Protein AF-A0A3D3JK61-F1 (afdb_monomer_lite)

Secondary structure (DSSP, 8-state):
---GGG---SSS----SSSTT-S---S----PPPPPP-SSS-SS-S-STT-SEEE--TTS--EEE-TTT--EEEEEEEEE--STTTSPEEEEPTTSPEEEE--S--EEEEEEEEESSSSS-B----SS--STT-

Foldseek 3Di:
DDDPVPDDDDDDDDDPPDCNNPPDDDPDDDDDDDDDDDDDDDLDDPPDPQADDWDDDPPDPAWDQDPVVRKIKGKTKGWPQDDPQQFFDFDQDPVGDTDGHRPDPGDMDIFMWIGNVVRHIDGDDPPPDADPND

pLDDT: mean 79.38, std 14.19, range [49.75, 97.69]

Structure (mmCIF, N/CA/C/O backbone):
data_AF-A0A3D3JK61-F1
#
_entry.id   AF-A0A3D3JK61-F1
#
loop_
_atom_site.group_PDB
_atom_site.id
_atom_site.type_symbol
_atom_site.label_atom_id
_atom_site.label_alt_id
_atom_site.label_comp_id
_atom_site.label_asym_id
_atom_site.label_entity_id
_atom_site.label_seq_id
_atom_site.pdbx_PDB_ins_code
_atom_site.Cartn_x
_atom_site.Cartn_y
_atom_site.Cartn_z
_atom_site.occupancy
_atom_site.B_iso_or_equiv
_atom_site.auth_seq_id
_atom_site.auth_comp_id
_atom_site.auth_asym_id
_atom_site.auth_atom_id
_atom_site.pdbx_PDB_model_num
ATOM 1 N N . MET A 1 1 ? 2.015 10.125 34.102 1.00 54.50 1 MET A N 1
ATOM 2 C CA . MET A 1 1 ? 0.619 9.666 34.244 1.00 54.50 1 MET A CA 1
ATOM 3 C C . MET A 1 1 ? -0.252 10.636 33.472 1.00 54.50 1 MET A C 1
ATOM 5 O O . MET A 1 1 ? -0.075 11.831 33.668 1.00 54.50 1 MET A O 1
ATOM 9 N N . LEU A 1 2 ? -1.091 10.145 32.558 1.00 60.19 2 LEU A N 1
ATOM 10 C CA . LEU A 1 2 ? -2.130 10.963 31.926 1.00 60.19 2 LEU A CA 1
ATOM 11 C C . LEU A 1 2 ? -3.226 11.208 32.967 1.00 60.19 2 LEU A C 1
ATOM 13 O O . LEU A 1 2 ? -3.672 10.266 33.616 1.00 60.19 2 LEU A O 1
ATOM 17 N N . ASP A 1 3 ? -3.591 12.469 33.165 1.00 70.44 3 ASP A N 1
ATOM 18 C CA . ASP A 1 3 ? -4.674 12.863 34.061 1.00 70.44 3 ASP A CA 1
ATOM 19 C C . ASP A 1 3 ? -6.022 12.665 33.347 1.00 70.44 3 ASP A C 1
ATOM 21 O O . ASP A 1 3 ? -6.212 13.111 32.214 1.00 70.44 3 ASP A O 1
ATOM 25 N N . SER A 1 4 ? -6.956 11.996 34.024 1.00 67.06 4 SER A N 1
ATOM 26 C CA . SER A 1 4 ? -8.343 11.794 33.594 1.00 67.06 4 SER A CA 1
ATOM 27 C C . SER A 1 4 ? -9.082 13.095 33.261 1.00 67.06 4 SER A C 1
ATOM 29 O O . SER A 1 4 ? -10.041 13.061 32.496 1.00 67.06 4 SER A O 1
ATOM 31 N N . SER A 1 5 ? -8.627 14.247 33.768 1.00 71.12 5 SER A N 1
ATOM 32 C CA . SER A 1 5 ? -9.179 15.562 33.414 1.00 71.12 5 SER A CA 1
ATOM 33 C C . SER A 1 5 ? -9.023 15.926 31.927 1.00 71.12 5 SER A C 1
ATOM 35 O O . SER A 1 5 ? -9.763 16.771 31.423 1.00 71.12 5 SER A O 1
ATOM 37 N N . PHE A 1 6 ? -8.115 15.263 31.199 1.00 74.38 6 PHE A N 1
ATOM 38 C CA . PHE A 1 6 ? -7.918 15.449 29.758 1.00 74.38 6 PHE A CA 1
ATOM 39 C C . PHE A 1 6 ? -8.680 14.435 28.892 1.00 74.38 6 PHE A C 1
ATOM 41 O O . PHE A 1 6 ? -8.586 14.497 27.663 1.00 74.38 6 PHE A O 1
ATOM 48 N N . LEU A 1 7 ? -9.441 13.512 29.492 1.00 81.88 7 LEU A N 1
ATOM 49 C CA . LEU A 1 7 ? -10.210 12.517 28.749 1.00 81.88 7 LEU A CA 1
ATOM 50 C C . LEU A 1 7 ? -11.436 13.171 28.094 1.00 81.88 7 LEU A C 1
ATOM 52 O O . LEU A 1 7 ? -12.426 13.494 28.747 1.00 81.88 7 LEU A O 1
ATOM 56 N N . GLN A 1 8 ? -11.370 13.373 26.779 1.00 80.75 8 GLN A N 1
ATOM 57 C CA . GLN A 1 8 ? -12.463 13.952 26.000 1.00 80.75 8 GLN A CA 1
ATOM 58 C C . GLN A 1 8 ? -13.489 12.868 25.638 1.00 80.75 8 GLN A C 1
ATOM 60 O O . GLN A 1 8 ? -13.333 12.145 24.653 1.00 80.75 8 GLN A O 1
ATOM 65 N N . ILE A 1 9 ? -14.555 12.767 26.434 1.00 85.31 9 ILE A N 1
ATOM 66 C CA . ILE A 1 9 ? -15.718 11.917 26.146 1.00 85.31 9 ILE A CA 1
ATOM 67 C C . ILE A 1 9 ? -16.781 12.773 25.448 1.00 85.31 9 ILE A C 1
ATOM 69 O O . ILE A 1 9 ? -17.181 13.820 25.950 1.00 85.31 9 ILE A O 1
ATOM 73 N N . GLY A 1 10 ? -17.247 12.338 24.277 1.00 85.44 10 GLY A N 1
ATOM 74 C CA . GLY A 1 10 ? -18.232 13.068 23.479 1.00 85.44 10 GLY A CA 1
ATOM 75 C C . GLY A 1 10 ? -18.846 12.200 22.383 1.00 85.44 10 GLY A C 1
ATOM 76 O O . GLY A 1 10 ? -18.702 10.983 22.391 1.00 85.44 10 GLY A O 1
ATOM 77 N N . SER A 1 11 ? -19.520 12.826 21.418 1.00 90.00 11 SER A N 1
ATOM 78 C CA . SER A 1 11 ? -20.211 12.133 20.317 1.00 90.00 11 SER A CA 1
ATOM 79 C C . SER A 1 11 ? -19.325 11.818 19.107 1.00 90.00 11 SER A C 1
ATOM 81 O O . SER A 1 11 ? -19.797 11.223 18.138 1.00 90.00 11 SER A O 1
ATOM 83 N N . LYS A 1 12 ? -18.047 12.216 19.129 1.00 88.38 12 LYS A N 1
ATOM 84 C CA . LYS A 1 12 ? -17.112 11.916 18.043 1.00 88.38 12 LYS A CA 1
ATOM 85 C C . LYS A 1 12 ? -16.796 10.413 18.052 1.00 88.38 12 LYS A C 1
ATOM 87 O O . LYS A 1 12 ? -16.364 9.917 19.092 1.00 88.38 12 LYS A O 1
ATOM 92 N N . PRO A 1 13 ? -16.959 9.694 16.927 1.00 89.44 13 PRO A N 1
ATOM 93 C CA . PRO A 1 13 ? -16.532 8.304 16.828 1.00 89.44 13 PRO A CA 1
ATOM 94 C C . PRO A 1 13 ? -15.038 8.158 17.140 1.00 89.44 13 PRO A C 1
ATOM 96 O O . PRO A 1 13 ? -14.221 8.956 16.673 1.00 89.44 13 PRO A O 1
ATOM 99 N N . GLN A 1 14 ? -14.691 7.139 17.923 1.00 84.38 14 GLN A N 1
ATOM 100 C CA . GLN A 1 14 ? -13.318 6.810 18.304 1.00 84.38 14 GLN A CA 1
ATOM 101 C C . GLN A 1 14 ? -13.050 5.335 18.012 1.00 84.38 14 GLN A C 1
ATOM 103 O O . GLN A 1 14 ? -13.940 4.496 18.148 1.00 84.38 14 GLN A O 1
ATOM 108 N N . PHE A 1 15 ? -11.823 5.018 17.603 1.00 83.00 15 PHE A N 1
ATOM 109 C CA . PHE A 1 15 ? -11.403 3.635 17.409 1.00 83.00 15 PHE A CA 1
ATOM 110 C C . PHE A 1 15 ? -11.009 3.011 18.751 1.00 83.00 15 PHE A C 1
ATOM 112 O O . PHE A 1 15 ? -10.261 3.611 19.519 1.00 83.00 15 PHE A O 1
ATOM 119 N N . PHE A 1 16 ? -11.437 1.773 19.004 1.00 83.38 16 PHE A N 1
ATOM 120 C CA . PHE A 1 16 ? -11.001 0.990 20.165 1.00 83.38 16 PHE A CA 1
ATOM 121 C C . PHE A 1 16 ? -9.632 0.348 19.909 1.00 83.38 16 PHE A C 1
ATOM 123 O O . PHE A 1 16 ? -9.509 -0.872 19.812 1.00 83.38 16 PHE A O 1
ATOM 130 N N . ILE A 1 17 ? -8.597 1.177 19.753 1.00 84.44 17 ILE A N 1
ATOM 131 C CA . ILE A 1 17 ? -7.204 0.710 19.629 1.00 84.44 17 ILE A CA 1
ATOM 132 C C . ILE A 1 17 ? -6.631 0.391 21.017 1.00 84.44 17 ILE A C 1
ATOM 134 O O . ILE A 1 17 ? -5.913 -0.594 21.174 1.00 84.44 17 ILE A O 1
ATOM 138 N N . ASP A 1 18 ? -7.049 1.139 22.038 1.00 85.75 18 ASP A N 1
ATOM 139 C CA . ASP A 1 18 ? -6.696 0.956 23.449 1.00 85.75 18 ASP A CA 1
ATOM 140 C C . ASP A 1 18 ? -7.954 0.975 24.347 1.00 85.75 18 ASP A C 1
ATOM 142 O O . ASP A 1 18 ? -9.082 0.932 23.837 1.00 85.75 18 ASP A O 1
ATOM 146 N N . ASP A 1 19 ? -7.762 0.947 25.668 1.00 87.38 19 ASP A N 1
ATOM 147 C CA . ASP A 1 19 ? -8.826 0.963 26.682 1.00 87.38 19 ASP A CA 1
ATOM 148 C C . ASP A 1 19 ? -9.033 2.355 27.320 1.00 87.38 19 ASP A C 1
ATOM 150 O O . ASP A 1 19 ? -9.770 2.476 28.293 1.00 87.38 19 ASP A O 1
ATOM 154 N N . LEU A 1 20 ? -8.413 3.424 26.799 1.00 85.62 20 LEU A N 1
ATOM 155 C CA . LEU A 1 20 ? -8.370 4.740 27.456 1.00 85.62 20 LEU A CA 1
ATOM 156 C C . LEU A 1 20 ? -9.762 5.340 27.716 1.00 85.62 20 LEU A C 1
ATOM 158 O O . LEU A 1 20 ? -9.982 5.972 28.745 1.00 85.62 20 LEU A O 1
ATOM 162 N N . VAL A 1 21 ? -10.693 5.154 26.778 1.00 87.50 21 VAL A N 1
ATOM 163 C CA . VAL A 1 21 ? -12.071 5.681 26.848 1.00 87.50 21 VAL A CA 1
ATOM 164 C C . VAL A 1 21 ? -13.090 4.653 27.352 1.00 87.50 21 VAL A C 1
ATOM 166 O O . VAL A 1 21 ? -14.287 4.933 27.361 1.00 87.50 21 VAL A O 1
ATOM 169 N N . ILE A 1 22 ? -12.645 3.453 27.729 1.00 86.81 22 ILE A N 1
ATOM 170 C CA . ILE A 1 22 ? -13.528 2.354 28.125 1.00 86.81 22 ILE A CA 1
ATOM 171 C C . ILE A 1 22 ? -13.623 2.317 29.649 1.00 86.81 22 ILE A C 1
ATOM 173 O O . ILE A 1 22 ? -12.659 1.991 30.332 1.00 86.81 22 ILE A O 1
ATOM 177 N N . GLU A 1 23 ? -14.808 2.611 30.186 1.00 87.62 23 GLU A N 1
ATOM 178 C CA . GLU A 1 23 ? -15.068 2.499 31.627 1.00 87.62 23 GLU A CA 1
ATOM 179 C C . GLU A 1 23 ? -15.141 1.032 32.079 1.00 87.62 23 GLU A C 1
ATOM 181 O O . GLU A 1 23 ? -14.599 0.666 33.120 1.00 87.62 23 GLU A O 1
ATOM 186 N N . SER A 1 24 ? -15.813 0.175 31.303 1.00 90.25 24 SER A N 1
ATOM 187 C CA . SER A 1 24 ? -15.934 -1.248 31.620 1.00 90.25 24 SER A CA 1
ATOM 188 C C . SER A 1 24 ? -16.166 -2.117 30.381 1.00 90.25 24 SER A C 1
ATOM 190 O O . SER A 1 24 ? -16.750 -1.680 29.390 1.00 90.25 24 SER A O 1
ATOM 192 N N . ALA A 1 25 ? -15.713 -3.371 30.460 1.00 90.62 25 ALA A N 1
ATOM 193 C CA . ALA A 1 25 ? -16.004 -4.440 29.510 1.00 90.62 25 ALA A CA 1
ATOM 194 C C . ALA A 1 25 ? -16.194 -5.749 30.293 1.00 90.62 25 ALA A C 1
ATOM 196 O O . ALA A 1 25 ? -15.368 -6.086 31.141 1.00 90.62 25 ALA A O 1
ATOM 197 N N . GLN A 1 26 ? -17.281 -6.475 30.036 1.00 94.75 26 GLN A N 1
ATOM 198 C CA . GLN A 1 26 ? -17.608 -7.743 30.700 1.00 94.75 26 GLN A CA 1
ATOM 199 C C . GLN A 1 26 ? -17.946 -8.788 29.642 1.00 94.75 26 GLN A C 1
ATOM 201 O O . GLN A 1 26 ? -18.540 -8.449 28.622 1.00 94.75 26 GLN A O 1
ATOM 206 N N . ASP A 1 27 ? -17.527 -10.035 29.864 1.00 95.12 27 ASP A N 1
ATOM 207 C CA . ASP A 1 27 ? -17.766 -11.170 28.960 1.00 95.12 27 ASP A CA 1
ATOM 208 C C . ASP A 1 27 ? -17.343 -10.925 27.495 1.00 95.12 27 ASP A C 1
ATOM 210 O O . ASP A 1 27 ? -17.901 -11.481 26.550 1.00 95.12 27 ASP A O 1
ATOM 214 N N . MET A 1 28 ? -16.309 -10.099 27.298 1.00 89.44 28 MET A N 1
ATOM 215 C CA . MET A 1 28 ? -15.758 -9.748 25.990 1.00 89.44 28 MET A CA 1
ATOM 216 C C . MET A 1 28 ? -14.255 -10.018 25.933 1.00 89.44 28 MET A C 1
ATOM 218 O O . MET A 1 28 ? -13.528 -9.839 26.905 1.00 89.44 28 MET A O 1
ATOM 222 N N . THR A 1 29 ? -13.768 -10.416 24.758 1.00 87.31 29 THR A N 1
ATOM 223 C CA . THR A 1 29 ? -12.333 -10.554 24.475 1.00 87.31 29 THR A CA 1
ATOM 224 C C . THR A 1 29 ? -11.967 -9.665 23.294 1.00 87.31 29 THR A C 1
ATOM 226 O O . THR A 1 29 ? -12.454 -9.877 22.183 1.00 87.31 29 THR A O 1
ATOM 229 N N . ARG A 1 30 ? -11.083 -8.681 23.507 1.00 85.25 30 ARG A N 1
ATOM 230 C CA . ARG A 1 30 ? -10.516 -7.885 22.412 1.00 85.25 30 ARG A CA 1
ATOM 231 C C . ARG A 1 30 ? -9.604 -8.776 21.573 1.00 85.25 30 ARG A C 1
ATOM 233 O O . ARG A 1 30 ? -8.642 -9.346 22.082 1.00 85.25 30 ARG A O 1
ATOM 240 N N . ARG A 1 31 ? -9.891 -8.888 20.276 1.00 86.12 31 ARG A N 1
ATOM 241 C CA . ARG A 1 31 ? -9.085 -9.672 19.337 1.00 86.12 31 ARG A CA 1
ATOM 242 C C . ARG A 1 31 ? -8.510 -8.770 18.261 1.00 86.12 31 ARG A C 1
ATOM 244 O O . ARG A 1 31 ? -9.244 -8.134 17.515 1.00 86.12 31 ARG A O 1
ATOM 251 N N . HIS A 1 32 ? -7.188 -8.775 18.151 1.00 83.38 32 HIS A N 1
ATOM 252 C CA . HIS A 1 32 ? -6.502 -8.158 17.026 1.00 83.38 32 HIS A CA 1
ATOM 253 C C . HIS A 1 32 ? -6.480 -9.180 15.890 1.00 83.38 32 HIS A C 1
ATOM 255 O O . HIS A 1 32 ? -5.939 -10.281 16.039 1.00 83.38 32 HIS A O 1
ATOM 261 N N . HIS A 1 33 ? -7.101 -8.845 14.763 1.00 85.69 33 HIS A N 1
ATOM 262 C CA . HIS A 1 33 ? -7.020 -9.679 13.573 1.00 85.69 33 HIS A CA 1
ATOM 263 C C . HIS A 1 33 ? -5.628 -9.531 12.971 1.00 85.69 33 HIS A C 1
ATOM 265 O O . HIS A 1 33 ? -5.180 -8.424 12.681 1.00 85.69 33 HIS A O 1
ATOM 271 N N . LYS A 1 34 ? -4.926 -10.655 12.817 1.00 86.56 34 LYS A N 1
ATOM 272 C CA . LYS A 1 34 ? -3.662 -10.679 12.086 1.00 86.56 34 LYS A CA 1
ATOM 273 C C . LYS A 1 34 ? -3.995 -10.643 10.596 1.00 86.56 34 LYS A C 1
ATOM 275 O O . LYS A 1 34 ? -4.725 -11.537 10.157 1.00 86.56 34 LYS A O 1
ATOM 280 N N . PRO A 1 35 ? -3.483 -9.664 9.832 1.00 85.44 35 PRO A N 1
ATOM 281 C CA . PRO A 1 35 ? -3.565 -9.717 8.382 1.00 85.44 35 PRO A CA 1
ATOM 282 C C . PRO A 1 35 ? -2.991 -11.048 7.894 1.00 85.44 35 PRO A C 1
ATOM 284 O O . PRO A 1 35 ? -1.959 -11.507 8.393 1.00 85.44 35 PRO A O 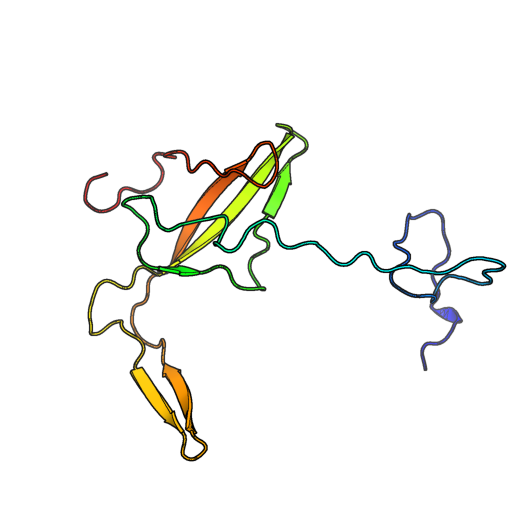1
ATOM 287 N N . GLN A 1 36 ? -3.675 -11.686 6.951 1.00 87.19 36 GLN A N 1
ATOM 288 C CA . GLN A 1 36 ? -3.140 -12.858 6.273 1.00 87.19 36 GLN A CA 1
ATOM 289 C C . GLN A 1 36 ? -2.380 -12.388 5.042 1.00 87.19 36 GLN A C 1
ATOM 291 O O . GLN A 1 36 ? -2.894 -11.586 4.264 1.00 87.19 36 GLN A O 1
ATOM 296 N N . LYS A 1 37 ? -1.145 -12.869 4.882 1.00 87.25 37 LYS A N 1
ATOM 297 C CA . LYS A 1 37 ? -0.365 -12.584 3.682 1.00 87.25 37 LYS A CA 1
ATOM 298 C C . LYS A 1 37 ? -1.072 -13.228 2.491 1.00 87.25 37 LYS A C 1
ATOM 300 O O . LYS A 1 37 ? -1.373 -14.421 2.523 1.00 87.25 37 LYS A O 1
ATOM 305 N N . VAL A 1 38 ? -1.337 -12.435 1.462 1.00 86.19 38 VAL A N 1
ATOM 306 C CA . VAL A 1 38 ? -1.879 -12.931 0.199 1.00 86.19 38 VAL A CA 1
ATOM 307 C C . VAL A 1 38 ? -0.696 -13.294 -0.693 1.00 86.19 38 VAL A C 1
ATOM 309 O O . VAL A 1 38 ? 0.021 -12.414 -1.155 1.00 86.19 38 VAL A O 1
ATOM 312 N N . GLY A 1 39 ? -0.472 -14.595 -0.891 1.00 85.88 39 GLY A N 1
ATOM 313 C CA . GLY A 1 39 ? 0.600 -15.118 -1.741 1.00 85.88 39 GLY A CA 1
ATOM 314 C C . GLY A 1 39 ? 2.020 -14.958 -1.181 1.00 85.88 39 GLY A C 1
ATOM 315 O O . GLY A 1 39 ? 2.257 -14.382 -0.117 1.00 85.88 39 GLY A O 1
ATOM 316 N N . ASP A 1 40 ? 2.988 -15.500 -1.922 1.00 88.38 40 ASP A N 1
ATOM 317 C CA . ASP A 1 40 ? 4.405 -15.470 -1.539 1.00 88.38 40 ASP A CA 1
ATOM 318 C C . ASP A 1 40 ? 5.198 -14.347 -2.216 1.00 88.38 40 ASP A C 1
ATOM 320 O O . ASP A 1 40 ? 6.227 -13.924 -1.681 1.00 88.38 40 ASP A O 1
ATOM 324 N N . ALA A 1 41 ? 4.685 -13.819 -3.328 1.00 86.88 41 ALA A N 1
ATOM 325 C CA . ALA A 1 41 ? 5.293 -12.748 -4.106 1.00 86.88 41 ALA A CA 1
ATOM 326 C C . ALA A 1 41 ? 4.750 -11.355 -3.714 1.00 86.88 41 ALA A C 1
ATOM 328 O O . ALA A 1 41 ? 3.668 -11.260 -3.131 1.00 86.88 41 ALA A O 1
ATOM 329 N N . PRO A 1 42 ? 5.483 -10.265 -4.020 1.00 87.00 42 PRO A N 1
ATOM 330 C CA . PRO A 1 42 ? 4.943 -8.906 -3.951 1.00 87.00 42 PRO A CA 1
ATOM 331 C C . PRO A 1 42 ? 3.698 -8.758 -4.834 1.00 87.00 42 PRO A C 1
ATOM 333 O O . PRO A 1 42 ? 3.608 -9.423 -5.855 1.00 87.00 42 PRO A O 1
ATOM 336 N N . MET A 1 43 ? 2.761 -7.882 -4.466 1.00 88.31 43 MET A N 1
ATOM 337 C CA . MET A 1 43 ? 1.547 -7.631 -5.270 1.00 88.31 43 MET A CA 1
ATOM 338 C C . MET A 1 43 ? 1.762 -6.570 -6.356 1.00 88.31 43 MET A C 1
ATOM 340 O O . MET A 1 43 ? 1.032 -6.522 -7.338 1.00 88.31 43 MET A O 1
ATOM 344 N N . ILE A 1 44 ? 2.771 -5.718 -6.168 1.00 88.12 44 ILE A N 1
ATOM 345 C CA . ILE A 1 44 ? 3.235 -4.740 -7.149 1.00 88.12 44 ILE A CA 1
ATOM 346 C C . ILE A 1 44 ? 4.633 -5.183 -7.572 1.00 88.12 44 ILE A C 1
ATOM 348 O O . ILE A 1 44 ? 5.543 -5.278 -6.745 1.00 88.12 44 ILE A O 1
ATOM 352 N N . HIS A 1 45 ? 4.780 -5.492 -8.855 1.00 88.06 45 HIS A N 1
ATOM 353 C CA . HIS A 1 45 ? 6.031 -5.938 -9.464 1.00 88.06 45 HIS A CA 1
ATOM 354 C C . HIS A 1 45 ? 6.695 -4.803 -10.230 1.00 88.06 45 HIS A C 1
ATOM 356 O O . HIS A 1 45 ? 6.045 -3.810 -10.515 1.00 88.06 45 HIS A O 1
ATOM 362 N N . ARG A 1 46 ? 7.968 -4.959 -10.597 1.00 89.31 46 ARG A N 1
ATOM 363 C CA . ARG A 1 46 ? 8.598 -4.126 -11.626 1.00 89.31 46 ARG A CA 1
ATOM 364 C C . ARG A 1 46 ? 8.253 -4.708 -12.993 1.00 89.31 46 ARG A C 1
ATOM 366 O O . ARG A 1 46 ? 8.937 -5.620 -13.452 1.00 89.31 46 ARG A O 1
ATOM 373 N N . ASP A 1 47 ? 7.167 -4.237 -13.581 1.00 90.81 47 ASP A N 1
ATOM 374 C CA . ASP A 1 47 ? 6.594 -4.764 -14.826 1.00 90.81 47 ASP A CA 1
ATOM 375 C C . ASP A 1 47 ? 6.348 -3.690 -15.891 1.00 90.81 47 ASP A C 1
ATOM 377 O O . ASP A 1 47 ? 5.977 -4.031 -17.013 1.00 90.81 47 ASP A O 1
ATOM 381 N N . GLN A 1 48 ? 6.627 -2.422 -15.581 1.00 90.88 48 GLN A N 1
ATOM 382 C CA . GLN A 1 48 ? 6.519 -1.315 -16.525 1.00 90.88 48 GLN A CA 1
ATOM 383 C C . GLN A 1 48 ? 7.895 -0.791 -16.949 1.00 90.88 48 GLN A C 1
ATOM 385 O O . GLN A 1 48 ? 8.849 -0.830 -16.163 1.00 90.88 48 GLN A O 1
ATOM 390 N N . PRO A 1 49 ? 8.031 -0.275 -18.185 1.00 86.56 49 PRO A N 1
ATOM 391 C CA . PRO A 1 49 ? 9.323 0.148 -18.726 1.00 86.56 49 PRO A CA 1
ATOM 392 C C . PRO A 1 49 ? 9.935 1.344 -17.983 1.00 86.56 49 PRO A C 1
ATOM 394 O O . PRO A 1 49 ? 11.158 1.436 -17.892 1.00 86.56 49 PRO A O 1
ATOM 397 N N . TRP A 1 50 ? 9.109 2.220 -17.402 1.00 83.94 50 TRP A N 1
ATOM 398 C CA . TRP A 1 50 ? 9.564 3.376 -16.621 1.00 83.94 50 TRP A CA 1
ATOM 399 C C . TRP A 1 50 ? 10.104 3.015 -15.227 1.00 83.94 50 TRP A C 1
ATOM 401 O O . TRP A 1 50 ? 10.679 3.860 -14.539 1.00 83.94 50 TRP A O 1
ATOM 411 N N . GLU A 1 51 ? 9.930 1.772 -14.773 1.00 86.38 51 GLU A N 1
ATOM 412 C CA . GLU A 1 51 ? 10.309 1.354 -13.425 1.00 86.38 51 GLU A CA 1
ATOM 413 C C . GLU A 1 51 ? 11.758 0.860 -13.374 1.00 86.38 51 GLU A C 1
ATOM 415 O O . GLU A 1 51 ? 12.153 -0.077 -14.076 1.00 86.38 51 GLU A O 1
ATOM 420 N N . LYS A 1 52 ? 12.553 1.458 -12.481 1.00 83.88 52 LYS A N 1
ATOM 421 C CA . LYS A 1 52 ? 13.968 1.127 -12.270 1.00 83.88 52 LYS A CA 1
ATOM 422 C C . LYS A 1 52 ? 14.131 0.355 -10.964 1.00 83.88 52 LYS A C 1
ATOM 424 O O . LYS A 1 52 ? 14.400 -0.850 -10.993 1.00 83.88 52 LYS A O 1
ATOM 429 N N . THR A 1 53 ? 13.883 1.021 -9.837 1.00 84.06 53 THR A N 1
ATOM 430 C CA . THR A 1 53 ? 13.876 0.419 -8.499 1.00 84.06 53 THR A CA 1
ATOM 431 C C . THR A 1 53 ? 12.620 0.854 -7.760 1.00 84.06 53 THR A C 1
ATOM 433 O O . THR A 1 53 ? 12.517 1.996 -7.317 1.00 84.06 53 THR A O 1
ATOM 436 N N . ILE A 1 54 ? 11.668 -0.069 -7.617 1.00 84.50 54 ILE A N 1
ATOM 437 C CA . ILE A 1 54 ? 10.443 0.172 -6.851 1.00 84.50 54 ILE A CA 1
ATOM 438 C C . ILE A 1 54 ? 10.782 0.184 -5.367 1.00 84.50 54 ILE A C 1
ATOM 440 O O . ILE A 1 54 ? 11.327 -0.787 -4.835 1.00 84.50 54 ILE A O 1
ATOM 444 N N . TYR A 1 55 ? 10.400 1.263 -4.699 1.00 79.56 55 TYR A N 1
ATOM 445 C CA . TYR A 1 55 ? 10.570 1.435 -3.273 1.00 79.56 55 TYR A CA 1
ATOM 446 C C . TYR A 1 55 ? 9.213 1.721 -2.619 1.00 79.56 55 TYR A C 1
ATOM 448 O O . TYR A 1 55 ? 8.536 2.707 -2.901 1.00 79.56 55 TYR A O 1
ATOM 456 N N . ILE A 1 56 ? 8.787 0.798 -1.755 1.00 77.88 56 ILE A N 1
ATOM 457 C CA . ILE A 1 56 ? 7.555 0.911 -0.968 1.00 77.88 56 ILE A CA 1
ATOM 458 C C . ILE A 1 56 ? 7.975 0.947 0.500 1.00 77.88 56 ILE A C 1
ATOM 460 O O . ILE A 1 56 ? 8.086 -0.095 1.150 1.00 77.88 56 ILE A O 1
ATOM 464 N N . SER A 1 57 ? 8.262 2.141 1.018 1.00 68.44 57 SER A N 1
ATOM 465 C CA . SER A 1 57 ? 8.602 2.346 2.428 1.00 68.44 57 SER A CA 1
ATOM 466 C C . SER A 1 57 ? 7.430 2.862 3.255 1.00 68.44 57 SER A C 1
ATOM 468 O O . SER A 1 57 ? 6.443 3.397 2.763 1.00 68.44 57 SER A O 1
ATOM 470 N N . CYS A 1 58 ? 7.556 2.687 4.567 1.00 55.69 58 CYS A N 1
ATOM 471 C CA . CYS A 1 58 ? 6.545 2.957 5.589 1.00 55.69 58 CYS A CA 1
ATOM 472 C C . CYS A 1 58 ? 6.152 4.438 5.779 1.00 55.69 58 CYS A C 1
ATOM 474 O O . CYS A 1 58 ? 5.304 4.730 6.618 1.00 55.69 58 CYS A O 1
ATOM 476 N N . ASN A 1 59 ? 6.751 5.368 5.039 1.00 54.31 59 ASN A N 1
ATOM 477 C CA . ASN A 1 59 ? 6.530 6.814 5.151 1.00 54.31 59 ASN A CA 1
ATOM 478 C C . ASN A 1 59 ? 5.697 7.407 4.008 1.00 54.31 59 ASN A C 1
ATOM 480 O O . ASN A 1 59 ? 5.298 8.568 4.095 1.00 54.31 59 ASN A O 1
ATOM 484 N N . THR A 1 60 ? 5.408 6.639 2.966 1.00 56.28 60 THR A N 1
ATOM 485 C CA . THR A 1 60 ? 4.547 7.081 1.881 1.00 56.28 60 THR A CA 1
ATOM 486 C C . THR A 1 60 ? 3.151 6.492 2.128 1.00 56.28 60 THR A C 1
ATOM 488 O O . THR A 1 60 ? 2.967 5.298 2.367 1.00 56.28 60 THR A O 1
ATOM 491 N N . TRP A 1 61 ? 2.149 7.365 2.260 1.00 55.47 61 TRP A N 1
ATOM 492 C CA . TRP A 1 61 ? 0.751 6.999 2.508 1.00 55.47 61 TRP A CA 1
ATOM 493 C C . TRP A 1 61 ? 0.184 6.401 1.220 1.00 55.47 61 TRP A C 1
ATOM 495 O O . TRP A 1 61 ? -0.516 7.073 0.471 1.00 55.47 61 TRP A O 1
ATOM 505 N N . ASN A 1 62 ? 0.593 5.170 0.917 1.00 74.81 62 ASN A N 1
ATOM 506 C CA . ASN A 1 62 ? 0.588 4.703 -0.462 1.00 74.81 62 ASN A CA 1
ATOM 507 C C . ASN A 1 62 ? -0.795 4.333 -0.937 1.00 74.81 62 ASN A C 1
ATOM 509 O O . ASN A 1 62 ? -1.154 4.737 -2.029 1.00 74.81 62 ASN A O 1
ATOM 513 N N . VAL A 1 63 ? -1.571 3.615 -0.123 1.00 89.81 63 VAL A N 1
ATOM 514 C CA . VAL A 1 63 ? -2.825 3.007 -0.569 1.00 89.81 63 VAL A CA 1
ATOM 515 C C . VAL A 1 63 ? -4.038 3.671 0.070 1.00 89.81 63 VAL A C 1
ATOM 517 O O . VAL A 1 63 ? -4.181 3.670 1.293 1.00 89.81 63 VAL A O 1
ATOM 520 N N . VAL A 1 64 ? -4.941 4.186 -0.763 1.00 92.62 64 VAL A N 1
ATOM 521 C CA . VAL A 1 64 ? -6.216 4.789 -0.352 1.00 92.62 64 VAL A CA 1
ATOM 522 C C . VAL A 1 64 ? -7.358 4.149 -1.131 1.00 92.62 64 VAL A C 1
ATOM 524 O O . VAL A 1 64 ? -7.250 3.977 -2.338 1.00 92.62 64 VAL A O 1
ATOM 527 N N . HIS A 1 65 ? -8.460 3.814 -0.459 1.00 94.75 65 HIS A N 1
ATOM 528 C CA . HIS A 1 65 ? -9.717 3.479 -1.134 1.00 94.75 65 HIS A CA 1
ATOM 529 C C . HIS A 1 65 ? -10.479 4.775 -1.417 1.00 94.75 65 HIS A C 1
ATOM 531 O O . HIS A 1 65 ? -10.912 5.450 -0.481 1.00 94.75 65 HIS A O 1
ATOM 537 N N . ASP A 1 66 ? -10.565 5.165 -2.686 1.00 95.19 66 ASP A N 1
ATOM 538 C CA . ASP A 1 66 ? -11.200 6.411 -3.103 1.00 95.19 66 ASP A CA 1
ATOM 539 C C . ASP A 1 66 ? -12.718 6.207 -3.240 1.00 95.19 66 ASP A C 1
ATOM 541 O O . ASP A 1 66 ? -13.165 5.428 -4.083 1.00 95.19 66 ASP A O 1
ATOM 545 N N . PRO A 1 67 ? -13.553 6.887 -2.435 1.00 95.31 67 PRO A N 1
ATOM 546 C CA . PRO A 1 67 ? -15.000 6.720 -2.501 1.00 95.31 67 PRO A CA 1
ATOM 547 C C . PRO A 1 67 ? -15.633 7.297 -3.777 1.00 95.31 67 PRO A C 1
ATOM 549 O O . PRO A 1 67 ? -16.808 7.028 -4.020 1.00 95.31 67 PRO A O 1
ATOM 552 N N . GLN A 1 68 ? -14.917 8.110 -4.566 1.00 97.25 68 GLN A N 1
ATOM 553 C CA . GLN A 1 68 ? -15.469 8.713 -5.785 1.00 97.25 68 GLN A CA 1
ATOM 554 C C . GLN A 1 68 ? -15.618 7.696 -6.918 1.00 97.25 68 GLN A C 1
ATOM 556 O O . GLN A 1 68 ? -16.628 7.709 -7.619 1.00 97.25 68 GLN A O 1
ATOM 561 N N . ASP A 1 69 ? -14.631 6.816 -7.084 1.00 96.88 69 ASP A N 1
ATOM 562 C CA . ASP A 1 69 ? -14.616 5.775 -8.120 1.00 96.88 69 ASP A CA 1
ATOM 563 C C . ASP A 1 69 ? -14.602 4.347 -7.551 1.00 96.88 69 ASP A C 1
ATOM 565 O O . ASP A 1 69 ? -14.774 3.382 -8.294 1.00 96.88 69 ASP A O 1
ATOM 569 N N . GLY A 1 70 ? -14.469 4.199 -6.232 1.00 96.94 70 GLY A N 1
ATOM 570 C CA . GLY A 1 70 ? -14.452 2.912 -5.547 1.00 96.94 70 GLY A CA 1
ATOM 571 C C . GLY A 1 70 ? -13.150 2.134 -5.730 1.00 96.94 70 GLY A C 1
ATOM 572 O O . GLY A 1 70 ? -13.116 0.957 -5.364 1.00 96.94 70 GLY A O 1
ATOM 573 N N . LEU A 1 71 ? -12.098 2.752 -6.276 1.00 97.69 71 LEU A N 1
ATOM 574 C CA . LEU A 1 71 ? -10.816 2.102 -6.523 1.00 97.69 71 LEU A CA 1
ATOM 575 C C . LEU A 1 71 ? -9.867 2.259 -5.338 1.00 97.69 71 LEU A C 1
ATOM 577 O O . LEU A 1 71 ? -9.812 3.286 -4.662 1.00 97.69 71 LEU A O 1
ATOM 581 N N . PHE A 1 72 ? -9.053 1.237 -5.115 1.00 96.12 72 PHE A N 1
ATOM 582 C CA . PHE A 1 72 ? -7.821 1.369 -4.359 1.00 96.12 72 PHE A CA 1
ATOM 583 C C . PHE A 1 72 ? -6.782 2.051 -5.246 1.00 96.12 72 PHE A C 1
ATOM 585 O O . PHE A 1 72 ? -6.523 1.610 -6.361 1.00 96.12 72 PHE A O 1
ATOM 592 N N . LYS A 1 73 ? -6.176 3.119 -4.744 1.00 94.88 73 LYS A N 1
ATOM 593 C CA . LYS A 1 73 ? -5.168 3.926 -5.428 1.00 94.88 73 LYS A CA 1
ATOM 594 C C . LYS A 1 73 ? -3.867 3.837 -4.667 1.00 94.88 73 LYS A C 1
ATOM 596 O O . LYS A 1 73 ? -3.879 4.006 -3.451 1.00 94.88 73 LYS A O 1
ATOM 601 N N . CYS A 1 74 ? -2.784 3.550 -5.374 1.00 92.50 74 CYS A N 1
ATOM 602 C CA . CYS A 1 74 ? -1.445 3.399 -4.838 1.00 92.50 74 CYS A CA 1
ATOM 603 C C . CYS A 1 74 ? -0.500 4.419 -5.472 1.00 92.50 74 CYS A C 1
ATOM 605 O O . CYS A 1 74 ? -0.298 4.386 -6.683 1.00 92.50 74 CYS A O 1
ATOM 607 N N . TRP A 1 75 ? 0.117 5.279 -4.667 1.00 90.56 75 TRP A N 1
ATOM 608 C CA . TRP A 1 75 ? 1.289 6.049 -5.088 1.00 90.56 75 TRP A CA 1
ATOM 609 C C . TRP A 1 75 ? 2.526 5.374 -4.524 1.00 90.56 75 TRP A C 1
AT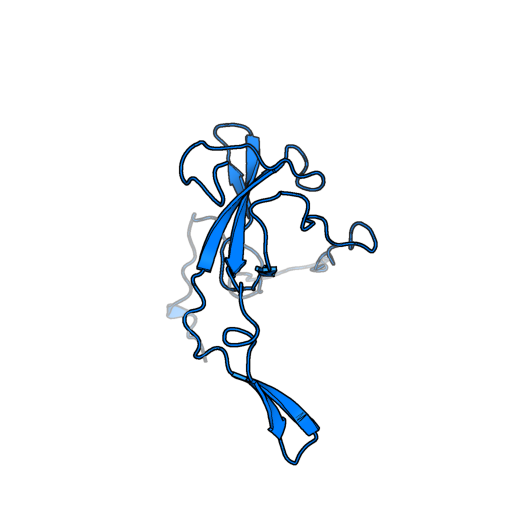OM 611 O O . TRP A 1 75 ? 2.560 5.082 -3.337 1.00 90.56 75 TRP A O 1
ATOM 621 N N . TYR A 1 76 ? 3.519 5.087 -5.357 1.00 87.88 76 TYR A N 1
ATOM 622 C CA . TYR A 1 76 ? 4.741 4.407 -4.927 1.00 87.88 76 TYR A CA 1
ATOM 623 C C . TYR A 1 76 ? 5.972 5.084 -5.504 1.00 87.88 76 TYR A C 1
ATOM 625 O O . TYR A 1 76 ? 5.906 5.801 -6.503 1.00 87.88 76 TYR A O 1
ATOM 633 N N . GLU A 1 77 ? 7.099 4.877 -4.839 1.00 85.62 77 GLU A N 1
ATOM 634 C CA . GLU A 1 77 ? 8.343 5.534 -5.182 1.00 85.62 77 GLU A CA 1
ATOM 635 C C . GLU A 1 77 ? 9.136 4.685 -6.183 1.00 85.62 77 GLU A C 1
ATOM 637 O O . GLU A 1 77 ? 9.221 3.459 -6.064 1.00 85.62 77 GLU A O 1
ATOM 642 N N . ASN A 1 78 ? 9.715 5.343 -7.181 1.00 83.31 78 ASN A N 1
ATOM 643 C CA . ASN A 1 78 ? 10.598 4.743 -8.168 1.00 83.31 78 ASN A CA 1
ATOM 644 C C . ASN A 1 78 ? 11.930 5.489 -8.150 1.00 83.31 78 ASN A C 1
ATOM 646 O O . ASN A 1 78 ? 12.018 6.641 -8.574 1.00 83.31 78 ASN A O 1
ATOM 650 N N . TRP A 1 79 ? 12.972 4.833 -7.653 1.00 80.56 79 TRP A N 1
ATOM 651 C CA . TRP A 1 79 ? 14.313 5.402 -7.639 1.00 80.56 79 TRP A CA 1
ATOM 652 C C . TRP A 1 79 ? 14.962 5.212 -9.006 1.00 80.56 79 TRP A C 1
ATOM 654 O O . TRP A 1 79 ? 15.211 4.079 -9.431 1.00 80.56 79 TRP A O 1
ATOM 664 N N . MET A 1 80 ? 15.248 6.324 -9.683 1.00 73.25 80 MET A N 1
ATOM 665 C CA . MET A 1 80 ? 15.893 6.364 -10.996 1.00 73.25 80 MET A CA 1
ATOM 666 C C . MET A 1 80 ? 17.411 6.229 -10.832 1.00 73.25 80 MET A C 1
ATOM 668 O O . MET A 1 80 ? 18.168 7.177 -11.004 1.00 73.25 80 MET A O 1
ATOM 672 N N . LEU A 1 81 ? 17.846 5.035 -10.423 1.00 67.62 81 LEU A N 1
ATOM 673 C CA . LEU A 1 81 ? 19.257 4.661 -10.330 1.00 67.62 81 LEU A CA 1
ATOM 674 C C . LEU A 1 81 ? 19.706 4.093 -11.682 1.00 67.62 81 LEU A C 1
ATOM 676 O O . LEU A 1 81 ? 19.413 2.935 -11.984 1.00 67.62 81 LEU A O 1
ATOM 680 N N . ASP A 1 82 ? 20.387 4.900 -12.498 1.00 60.09 82 ASP A N 1
ATOM 681 C CA . ASP A 1 82 ? 20.770 4.511 -13.863 1.00 60.09 82 ASP A CA 1
ATOM 682 C C . ASP A 1 82 ? 22.248 4.111 -14.010 1.00 60.09 82 ASP A C 1
ATOM 684 O O . ASP A 1 82 ? 22.583 3.360 -14.930 1.00 60.09 82 ASP A O 1
ATOM 688 N N . SER A 1 83 ? 23.147 4.538 -13.114 1.00 53.75 83 SER A N 1
ATOM 689 C CA . SER A 1 83 ? 24.579 4.241 -13.241 1.00 53.75 83 SER A CA 1
ATOM 690 C C . SER A 1 83 ? 25.188 3.557 -12.012 1.00 53.75 83 SER A C 1
ATOM 692 O O . SER A 1 83 ? 24.734 3.709 -10.881 1.00 53.75 83 SER A O 1
ATOM 694 N N . ALA A 1 84 ? 26.290 2.823 -12.215 1.00 53.22 84 ALA A N 1
ATOM 695 C CA . ALA A 1 84 ? 27.098 2.253 -11.127 1.00 53.22 84 ALA A CA 1
ATOM 696 C C . ALA A 1 84 ? 27.684 3.322 -10.177 1.00 53.22 84 ALA A C 1
ATOM 698 O O . ALA A 1 84 ? 28.170 2.975 -9.105 1.00 53.22 84 ALA A O 1
ATOM 699 N N . HIS A 1 85 ? 27.645 4.596 -10.582 1.00 51.78 85 HIS A N 1
ATOM 700 C CA . HIS A 1 85 ? 28.007 5.755 -9.772 1.00 51.78 85 HIS A CA 1
ATOM 701 C C . HIS A 1 85 ? 2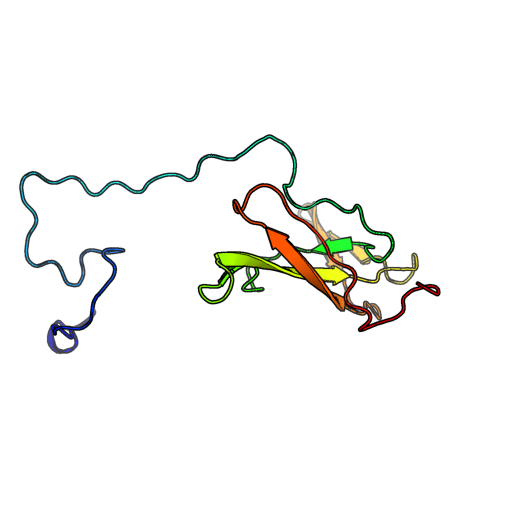6.864 6.190 -8.832 1.00 51.78 85 HIS A C 1
ATOM 703 O O . HIS A 1 85 ? 27.136 6.730 -7.767 1.00 51.78 85 HIS A O 1
ATOM 709 N N . ASP A 1 86 ? 25.608 5.892 -9.181 1.00 53.59 86 ASP A N 1
ATOM 710 C CA . ASP A 1 86 ? 24.423 6.168 -8.350 1.00 53.59 86 ASP A CA 1
ATOM 711 C C . ASP A 1 86 ? 24.090 5.001 -7.413 1.00 53.59 86 ASP A C 1
ATOM 713 O O . ASP A 1 86 ? 23.262 5.123 -6.509 1.00 53.59 86 ASP A O 1
ATOM 717 N N . MET A 1 87 ? 24.732 3.847 -7.626 1.00 55.69 87 MET A N 1
ATOM 718 C CA . MET A 1 87 ? 24.589 2.693 -6.750 1.00 55.69 87 MET A CA 1
ATOM 719 C C . MET A 1 87 ? 25.069 3.063 -5.351 1.00 55.69 87 MET A C 1
ATOM 721 O O . MET A 1 87 ? 26.189 3.561 -5.208 1.00 55.69 87 MET A O 1
ATOM 725 N N . PRO A 1 88 ? 24.279 2.768 -4.308 1.00 55.69 88 PRO A N 1
ATOM 726 C CA . PRO A 1 88 ? 24.682 3.149 -2.979 1.00 55.69 88 PRO A CA 1
ATOM 727 C C . PRO A 1 88 ? 26.022 2.521 -2.611 1.00 55.69 88 PRO A C 1
ATOM 729 O O . PRO A 1 88 ? 26.212 1.309 -2.795 1.00 55.69 88 PRO A O 1
ATOM 732 N N . HIS A 1 89 ? 26.945 3.308 -2.064 1.00 57.00 89 HIS A N 1
ATOM 733 C CA . HIS A 1 89 ? 28.186 2.736 -1.565 1.00 57.00 89 HIS A CA 1
ATOM 734 C C . HIS A 1 89 ? 27.847 1.816 -0.388 1.00 57.00 89 HIS A C 1
ATOM 736 O O . HIS A 1 89 ? 27.310 2.246 0.633 1.00 57.00 89 HIS A O 1
ATOM 742 N N . GLN A 1 90 ? 28.120 0.521 -0.556 1.00 58.06 90 GLN A N 1
ATOM 743 C CA . GLN A 1 90 ? 27.960 -0.458 0.510 1.00 58.06 90 GLN A CA 1
ATOM 744 C C . GLN A 1 90 ? 29.204 -0.430 1.388 1.00 58.06 90 GLN A C 1
ATOM 746 O O . GLN A 1 90 ? 30.265 -0.930 1.012 1.00 58.06 90 GLN A O 1
ATOM 751 N N . PHE A 1 91 ? 29.065 0.132 2.577 1.00 58.31 91 PHE A N 1
ATOM 752 C CA . PHE A 1 91 ? 30.081 0.070 3.611 1.00 58.31 91 PHE A CA 1
ATOM 753 C C . PHE A 1 91 ? 29.738 -1.056 4.577 1.00 58.31 91 PHE A C 1
ATOM 755 O O . PHE A 1 91 ? 28.600 -1.189 5.020 1.00 58.31 91 PHE A O 1
ATOM 762 N N . ARG A 1 92 ? 30.725 -1.882 4.921 1.00 60.66 92 ARG A N 1
ATOM 763 C CA . ARG A 1 92 ? 30.594 -2.833 6.026 1.00 60.66 92 ARG A CA 1
ATOM 764 C C . ARG A 1 92 ? 31.115 -2.186 7.299 1.00 60.66 92 ARG A C 1
ATOM 766 O O . ARG A 1 92 ? 32.295 -1.849 7.370 1.00 60.66 92 ARG A O 1
ATOM 773 N N . GLU A 1 93 ? 30.249 -2.046 8.294 1.00 63.25 93 GLU A N 1
ATOM 774 C CA . GLU A 1 93 ? 30.665 -1.690 9.645 1.00 63.25 93 GLU A CA 1
ATOM 775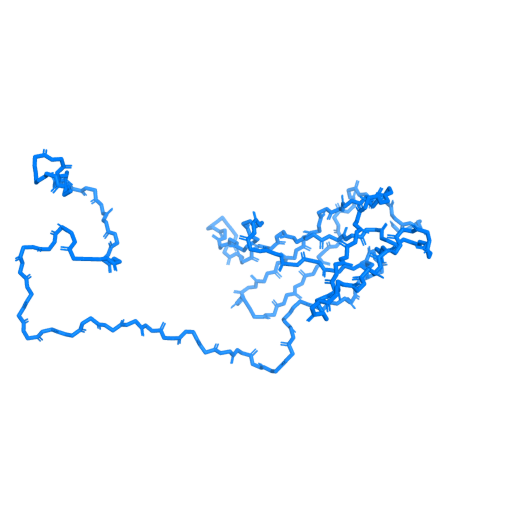 C C . GLU A 1 93 ? 31.477 -2.827 10.277 1.00 63.25 93 GLU A C 1
ATOM 777 O O . GLU A 1 93 ? 31.398 -3.995 9.880 1.00 63.25 93 GLU A O 1
ATOM 782 N N . SER A 1 94 ? 32.265 -2.482 11.294 1.00 67.56 94 SER A N 1
ATOM 783 C CA . SER A 1 94 ? 33.098 -3.428 12.044 1.00 67.56 94 SER A CA 1
ATOM 784 C C . SER A 1 94 ? 32.293 -4.507 12.780 1.00 67.56 94 SER A C 1
ATOM 786 O O . SER A 1 94 ? 32.848 -5.557 13.099 1.00 67.56 94 SER A O 1
ATOM 788 N N . ASP A 1 95 ? 30.997 -4.285 13.015 1.00 76.25 95 ASP A N 1
ATOM 789 C CA . ASP A 1 95 ? 30.064 -5.251 13.605 1.00 76.25 95 ASP A CA 1
ATOM 790 C C . ASP A 1 95 ? 29.339 -6.128 12.560 1.00 76.25 95 ASP A C 1
ATOM 792 O O . ASP A 1 95 ? 28.529 -6.984 12.917 1.00 76.25 95 ASP A O 1
ATOM 796 N N . GLY A 1 96 ? 29.647 -5.946 11.270 1.00 67.88 96 GLY A N 1
ATOM 797 C CA . GLY A 1 96 ? 29.091 -6.720 10.164 1.00 67.88 96 GLY A CA 1
ATOM 798 C C . GLY A 1 96 ? 27.820 -6.142 9.535 1.00 67.88 96 GLY A C 1
ATOM 799 O O . GLY A 1 96 ? 27.324 -6.736 8.572 1.00 67.88 96 GLY A O 1
ATOM 800 N N . LYS A 1 97 ? 27.299 -5.004 10.014 1.00 61.28 97 LYS A N 1
ATOM 801 C CA . LYS A 1 97 ? 26.184 -4.311 9.351 1.00 61.28 97 LYS A CA 1
ATOM 802 C C . LYS A 1 97 ? 26.610 -3.726 8.007 1.00 61.28 97 LYS A C 1
ATOM 804 O O . LYS A 1 97 ? 27.746 -3.294 7.834 1.00 61.28 97 LYS A O 1
ATOM 809 N N . ILE A 1 98 ? 25.686 -3.717 7.048 1.00 63.84 98 ILE A N 1
ATOM 810 C CA . ILE A 1 98 ? 25.876 -3.063 5.750 1.00 63.84 98 ILE A CA 1
ATOM 811 C C . ILE A 1 98 ? 25.181 -1.703 5.816 1.00 63.84 98 ILE A C 1
ATOM 813 O O . ILE A 1 98 ? 23.963 -1.647 5.974 1.00 63.84 98 ILE A O 1
ATOM 817 N N . ILE A 1 99 ? 25.954 -0.625 5.698 1.00 57.94 99 ILE A N 1
ATOM 818 C CA . ILE A 1 99 ? 25.452 0.729 5.472 1.00 57.94 99 ILE A CA 1
ATOM 819 C C . ILE A 1 99 ? 25.429 0.976 3.971 1.00 57.94 99 ILE A C 1
ATOM 821 O O . ILE A 1 99 ? 26.388 0.685 3.262 1.00 57.94 99 ILE A O 1
ATOM 825 N N . VAL A 1 100 ? 24.308 1.505 3.508 1.00 59.25 100 VAL A N 1
ATOM 826 C CA . VAL A 1 100 ? 24.013 1.819 2.115 1.00 59.25 100 VAL A CA 1
ATOM 827 C C . VAL A 1 100 ? 23.990 3.344 2.036 1.00 59.25 100 VAL A C 1
ATOM 829 O O . VAL A 1 100 ? 23.058 3.966 2.538 1.00 59.25 100 VAL A O 1
ATOM 832 N N . ASP A 1 101 ? 25.050 3.945 1.501 1.00 56.69 101 ASP A N 1
ATOM 833 C CA . ASP A 1 101 ? 25.149 5.396 1.327 1.00 56.69 101 ASP A CA 1
ATOM 834 C C . ASP A 1 101 ? 24.479 5.815 0.016 1.00 56.69 101 ASP A C 1
ATOM 836 O O . ASP A 1 101 ? 24.957 5.469 -1.060 1.00 56.69 101 ASP A O 1
ATOM 840 N N . VAL A 1 102 ? 23.371 6.550 0.120 1.00 56.16 102 VAL A N 1
ATOM 841 C CA . VAL A 1 102 ? 22.538 6.999 -1.007 1.00 56.16 102 VAL A CA 1
ATOM 842 C C . VAL A 1 102 ? 22.793 8.486 -1.327 1.00 56.16 102 VAL A C 1
ATOM 844 O O . VAL A 1 102 ? 21.867 9.224 -1.645 1.00 56.16 102 VAL A O 1
ATOM 847 N N . HIS A 1 103 ? 24.033 8.975 -1.205 1.00 49.75 103 HIS A N 1
ATOM 848 C CA . HIS A 1 103 ? 24.395 10.375 -1.497 1.00 49.75 103 HIS A CA 1
ATOM 849 C C . HIS A 1 103 ? 24.633 10.709 -2.991 1.00 49.75 103 HIS A C 1
ATOM 851 O O . HIS A 1 103 ? 25.107 11.804 -3.295 1.00 49.75 103 HIS A O 1
ATOM 857 N N . GLY A 1 104 ? 24.304 9.814 -3.930 1.00 51.94 104 GLY A N 1
ATOM 858 C CA . GLY A 1 104 ? 24.324 10.113 -5.373 1.00 51.94 104 GLY A CA 1
ATOM 859 C C . GLY A 1 104 ? 23.169 11.024 -5.821 1.00 51.94 104 GLY A C 1
ATOM 860 O O . GLY A 1 104 ? 22.236 11.267 -5.056 1.00 51.94 104 GLY A O 1
ATOM 861 N N . GLU A 1 105 ? 23.189 11.491 -7.077 1.00 53.66 105 GLU A N 1
ATOM 862 C CA . GLU A 1 105 ? 22.076 12.204 -7.745 1.00 53.66 105 GLU A CA 1
ATOM 863 C C . GLU A 1 105 ? 20.887 11.258 -8.024 1.00 53.66 105 GLU A C 1
ATOM 865 O O . GLU A 1 105 ? 20.331 11.212 -9.120 1.00 53.66 105 GLU A O 1
ATOM 870 N N . ALA A 1 106 ? 20.489 10.463 -7.032 1.00 56.78 106 ALA A N 1
ATOM 871 C CA . ALA A 1 106 ? 19.337 9.591 -7.119 1.00 56.78 106 ALA A CA 1
ATOM 872 C C . ALA A 1 106 ? 18.079 10.459 -7.236 1.00 56.78 106 ALA A C 1
ATOM 874 O O . ALA A 1 106 ? 17.557 10.988 -6.253 1.00 56.78 106 ALA A O 1
ATOM 875 N N . CYS A 1 107 ? 17.593 10.628 -8.463 1.00 66.19 107 CYS A N 1
ATOM 876 C CA . CYS A 1 107 ? 16.298 11.235 -8.702 1.00 66.19 107 CYS A CA 1
ATOM 877 C C . CYS A 1 107 ? 15.211 10.211 -8.356 1.00 66.19 107 CYS A C 1
ATOM 879 O O . CYS A 1 107 ? 15.211 9.083 -8.849 1.00 66.19 107 CYS A O 1
ATOM 881 N N . SER A 1 108 ? 14.278 10.604 -7.497 1.00 74.56 108 SER A N 1
ATOM 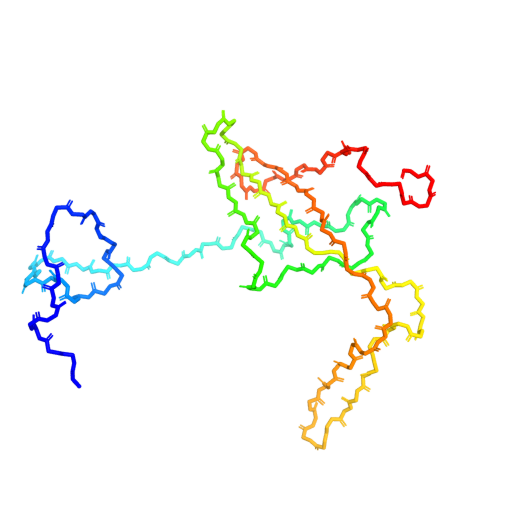882 C CA . SER A 1 108 ? 13.117 9.789 -7.151 1.00 74.56 108 SER A CA 1
ATOM 883 C C . SER A 1 108 ? 11.881 10.292 -7.895 1.00 74.56 108 SER A C 1
ATOM 885 O O . SER A 1 108 ? 11.620 11.497 -7.933 1.00 74.56 108 SER A O 1
ATOM 887 N N . GLY A 1 109 ? 11.145 9.372 -8.515 1.00 80.75 109 GLY A N 1
ATOM 888 C CA . GLY A 1 109 ? 9.861 9.621 -9.162 1.00 80.75 109 GLY A CA 1
ATOM 889 C C . GLY A 1 109 ? 8.704 9.014 -8.371 1.00 80.75 109 GLY A C 1
ATOM 890 O O . GLY A 1 109 ? 8.862 7.997 -7.697 1.00 80.75 109 GLY A O 1
ATOM 891 N N . VAL A 1 110 ? 7.521 9.621 -8.480 1.00 86.31 110 VAL A N 1
ATOM 892 C CA . VAL A 1 110 ? 6.274 9.054 -7.948 1.00 86.31 110 VAL A CA 1
ATOM 893 C C . VAL A 1 110 ? 5.518 8.383 -9.089 1.00 86.31 110 VAL A C 1
ATOM 895 O O . VAL A 1 110 ? 5.197 9.026 -10.087 1.00 86.31 110 VAL A O 1
ATOM 898 N N . CYS A 1 111 ? 5.217 7.101 -8.926 1.00 88.81 111 CYS A N 1
ATOM 899 C CA . CYS A 1 111 ? 4.402 6.312 -9.841 1.00 88.81 111 CYS A CA 1
ATOM 900 C C . CYS A 1 111 ? 3.015 6.044 -9.242 1.00 88.81 111 CYS A C 1
ATOM 902 O O . CYS A 1 111 ? 2.801 6.197 -8.037 1.00 88.81 111 CYS A O 1
ATOM 904 N N . TYR A 1 112 ? 2.074 5.640 -10.096 1.00 92.31 112 TYR A N 1
ATOM 905 C CA . TYR A 1 112 ? 0.682 5.386 -9.737 1.00 92.31 112 TYR A CA 1
ATOM 906 C C . TYR A 1 112 ? 0.254 3.975 -10.149 1.00 92.31 112 TYR A C 1
ATOM 908 O O . TYR A 1 112 ? 0.600 3.502 -11.230 1.00 92.31 112 TYR A O 1
ATOM 916 N N . ALA A 1 113 ? -0.516 3.317 -9.288 1.00 94.06 113 ALA A N 1
ATOM 917 C CA . ALA A 1 113 ? -1.225 2.082 -9.588 1.00 94.06 113 ALA A CA 1
ATOM 918 C C . ALA A 1 113 ? -2.649 2.143 -9.021 1.00 94.06 113 ALA A C 1
ATOM 920 O O . ALA A 1 113 ? -2.905 2.817 -8.024 1.00 94.06 113 ALA A O 1
ATOM 921 N N . GLN A 1 114 ? -3.573 1.404 -9.621 1.00 96.38 114 GLN A N 1
ATOM 922 C CA . GLN A 1 114 ? -4.964 1.312 -9.190 1.00 96.38 114 GLN A CA 1
ATOM 923 C C . GLN A 1 114 ? -5.444 -0.136 -9.126 1.00 96.38 114 GLN A C 1
ATOM 925 O O . GLN A 1 114 ? -4.910 -1.009 -9.803 1.00 96.38 114 GLN A O 1
ATOM 930 N N . SER A 1 115 ? -6.452 -0.405 -8.304 1.00 96.81 115 SER A N 1
ATOM 931 C CA . SER A 1 115 ? -6.998 -1.744 -8.108 1.00 96.81 115 SER A CA 1
ATOM 932 C C . SER A 1 115 ? -8.471 -1.690 -7.714 1.00 96.81 115 SER A C 1
ATOM 934 O O . SER A 1 115 ? -8.884 -0.826 -6.947 1.00 96.81 115 SER A O 1
ATOM 936 N N . ALA A 1 116 ? -9.272 -2.636 -8.203 1.00 97.50 116 ALA A N 1
ATOM 937 C CA . ALA A 1 116 ? -10.670 -2.782 -7.795 1.00 97.50 116 ALA A CA 1
ATOM 938 C C . ALA A 1 116 ? -10.838 -3.618 -6.510 1.00 97.50 116 ALA A C 1
ATOM 940 O O . ALA A 1 116 ? -11.839 -3.480 -5.811 1.00 97.50 116 ALA A O 1
ATOM 941 N N . ASP A 1 117 ? -9.875 -4.491 -6.198 1.00 94.19 117 ASP A N 1
ATOM 942 C CA . ASP A 1 117 ? -9.951 -5.480 -5.111 1.00 94.19 117 ASP A CA 1
ATOM 943 C C . ASP A 1 117 ? -8.852 -5.309 -4.043 1.00 94.19 117 ASP A C 1
ATOM 945 O O . ASP A 1 117 ? -8.867 -5.997 -3.022 1.00 94.19 117 ASP A O 1
ATOM 949 N N . GLY A 1 118 ? -7.902 -4.396 -4.264 1.00 91.38 118 GLY A N 1
ATOM 950 C CA . GLY A 1 118 ? -6.733 -4.172 -3.411 1.00 91.38 118 GLY A CA 1
ATOM 951 C C . GLY A 1 118 ? -5.669 -5.271 -3.522 1.00 91.38 118 GLY A C 1
ATOM 952 O O . GLY A 1 118 ? -4.702 -5.263 -2.758 1.00 91.38 118 GLY A O 1
ATOM 953 N N . VAL A 1 119 ? -5.841 -6.215 -4.452 1.00 90.50 119 VAL A N 1
ATOM 954 C CA . VAL A 1 119 ? -5.001 -7.405 -4.639 1.00 90.50 119 VAL A CA 1
ATOM 955 C C . VAL A 1 119 ? -4.345 -7.391 -6.019 1.00 90.50 119 VAL A C 1
ATOM 957 O O . VAL A 1 119 ? -3.138 -7.594 -6.133 1.00 90.50 119 VAL A O 1
ATOM 960 N N . THR A 1 120 ? -5.124 -7.118 -7.059 1.00 92.88 120 THR A N 1
ATOM 961 C CA . THR A 1 120 ? -4.683 -7.064 -8.453 1.00 92.88 120 THR A CA 1
ATOM 962 C C . THR A 1 120 ? -4.511 -5.611 -8.868 1.00 92.88 120 THR A C 1
ATOM 964 O O . THR A 1 120 ? -5.471 -4.844 -8.807 1.00 92.88 120 THR A O 1
ATOM 967 N N . TRP A 1 121 ? -3.306 -5.225 -9.288 1.00 94.50 121 TRP A N 1
ATOM 968 C CA . TRP A 1 121 ? -2.959 -3.830 -9.566 1.00 94.50 121 TRP A CA 1
ATOM 969 C C . TRP A 1 121 ? -2.724 -3.580 -11.056 1.00 94.50 121 TRP A C 1
ATOM 971 O O . TRP A 1 121 ? -1.993 -4.314 -11.713 1.00 94.50 121 TRP A O 1
ATOM 981 N N . GLU A 1 122 ? -3.326 -2.510 -11.564 1.00 96.19 122 GLU A N 1
ATOM 982 C CA . GLU A 1 122 ? -3.124 -1.940 -12.895 1.00 96.19 122 GLU A CA 1
ATOM 983 C C . GLU A 1 122 ? -2.301 -0.651 -12.776 1.00 96.19 122 GLU A C 1
ATOM 985 O O . GLU A 1 122 ? -2.461 0.107 -11.820 1.00 96.19 122 GLU A O 1
ATOM 990 N N . LYS A 1 123 ? -1.434 -0.377 -13.752 1.00 94.44 123 LYS A N 1
ATOM 991 C CA . LYS A 1 123 ? -0.592 0.825 -13.802 1.00 94.44 123 LYS A CA 1
ATOM 992 C C . LYS A 1 123 ? -0.854 1.573 -15.109 1.00 94.44 123 LYS A C 1
ATOM 994 O O . LYS A 1 123 ? -0.175 1.298 -16.097 1.00 94.44 123 LYS A O 1
ATOM 999 N N . PRO A 1 124 ? -1.875 2.442 -15.153 1.00 93.31 124 PRO A N 1
ATOM 1000 C CA . PRO A 1 124 ? -2.228 3.134 -16.383 1.00 93.31 124 PRO A CA 1
ATOM 1001 C C . PRO A 1 124 ? -1.125 4.113 -16.800 1.00 93.31 124 PRO A C 1
ATOM 1003 O O . PRO A 1 124 ? -0.516 4.774 -15.955 1.00 93.31 124 PRO A O 1
ATOM 1006 N N . GLU A 1 125 ? -0.902 4.234 -18.109 1.00 90.25 125 GLU A N 1
ATOM 1007 C CA . GLU A 1 125 ? -0.133 5.340 -18.680 1.00 90.25 125 GLU A CA 1
ATOM 1008 C C . GLU A 1 125 ? -0.908 6.644 -18.454 1.00 90.25 125 GLU A C 1
ATOM 1010 O O . GLU A 1 125 ? -2.108 6.728 -18.717 1.00 90.25 125 GLU A O 1
ATOM 1015 N N . MET A 1 126 ? -0.229 7.648 -17.900 1.00 88.31 126 MET A N 1
ATOM 1016 C CA . MET A 1 126 ? -0.859 8.904 -17.479 1.00 88.31 126 MET A CA 1
ATOM 1017 C C . MET A 1 126 ? -0.532 10.079 -18.411 1.00 88.31 126 MET A C 1
ATOM 1019 O O . MET A 1 126 ? -1.091 11.158 -18.227 1.00 88.31 126 MET A O 1
ATOM 1023 N N . ASP A 1 127 ? 0.402 9.902 -19.354 1.00 85.88 127 ASP A N 1
ATOM 1024 C CA . ASP A 1 127 ? 0.905 10.944 -20.265 1.00 85.88 127 ASP A CA 1
ATOM 1025 C C . ASP A 1 127 ? 1.413 12.223 -19.556 1.00 85.88 127 ASP A C 1
ATOM 1027 O O . ASP A 1 127 ? 1.316 13.332 -20.080 1.00 85.88 127 ASP A O 1
ATOM 1031 N N . ILE A 1 128 ? 1.951 12.090 -18.333 1.00 85.12 128 ILE A N 1
ATOM 1032 C CA . ILE A 1 128 ? 2.427 13.229 -17.516 1.00 85.12 128 ILE A CA 1
ATOM 1033 C C . ILE A 1 128 ? 3.928 13.480 -17.701 1.00 85.12 128 ILE A C 1
ATOM 1035 O O . ILE A 1 128 ? 4.367 14.631 -17.737 1.00 85.12 128 ILE A O 1
ATOM 1039 N N . VAL A 1 129 ? 4.728 12.415 -17.777 1.00 79.62 129 VAL A N 1
ATOM 1040 C CA . VAL A 1 129 ? 6.191 12.474 -17.890 1.00 79.62 129 VAL A CA 1
ATOM 1041 C C . VAL A 1 129 ? 6.630 11.472 -18.941 1.00 79.62 129 VAL A C 1
ATOM 1043 O O . VAL A 1 129 ? 6.223 10.317 -18.871 1.00 79.62 129 VAL A O 1
ATOM 1046 N N . GLN A 1 130 ? 7.479 11.919 -19.866 1.00 77.19 130 GLN A N 1
ATOM 1047 C CA . GLN A 1 130 ? 8.085 11.061 -20.875 1.00 77.19 130 GLN A CA 1
ATOM 1048 C C . GLN A 1 130 ? 9.424 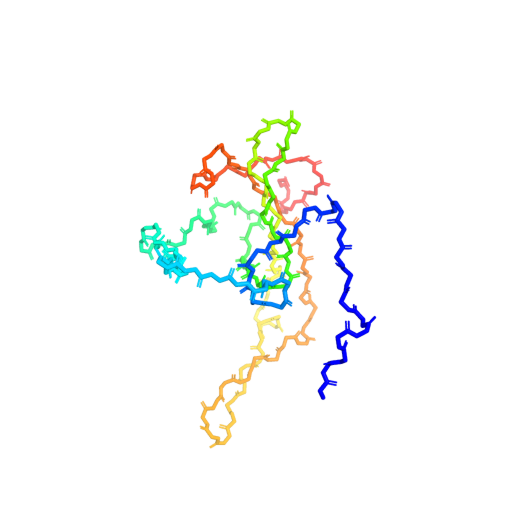10.517 -20.357 1.00 77.19 130 GLN A C 1
ATOM 1050 O O . GLN A 1 130 ? 10.280 11.298 -19.934 1.00 77.19 130 GLN A O 1
ATOM 1055 N N . ILE A 1 131 ? 9.620 9.200 -20.387 1.00 71.88 131 ILE A N 1
ATOM 1056 C CA . ILE A 1 131 ? 10.842 8.523 -19.929 1.00 71.88 131 ILE A CA 1
ATOM 1057 C C . ILE A 1 131 ? 11.364 7.663 -21.078 1.00 71.88 131 ILE A C 1
ATOM 1059 O O . ILE A 1 131 ? 10.655 6.816 -21.609 1.00 71.88 131 ILE A O 1
ATOM 1063 N N . ASP A 1 132 ? 12.612 7.899 -21.492 1.00 66.75 132 ASP A N 1
ATOM 1064 C CA . ASP A 1 132 ? 13.269 7.176 -22.595 1.00 66.75 132 ASP A CA 1
ATOM 1065 C C . ASP A 1 132 ? 12.493 7.197 -23.935 1.00 66.75 132 ASP A C 1
ATOM 1067 O O . ASP A 1 132 ? 12.667 6.331 -24.793 1.00 66.75 132 ASP A O 1
ATOM 1071 N N . GLY A 1 133 ? 11.659 8.221 -24.151 1.00 60.50 133 GLY A N 1
ATOM 1072 C CA . GLY A 1 133 ? 10.875 8.396 -25.378 1.00 60.50 133 GLY A CA 1
ATOM 1073 C C . GLY A 1 133 ? 9.485 7.751 -25.361 1.00 60.50 133 GLY A C 1
ATOM 1074 O O . GLY A 1 133 ? 8.769 7.909 -26.351 1.00 60.50 133 GLY A O 1
ATOM 1075 N N . ALA A 1 134 ? 9.099 7.097 -24.261 1.00 51.25 134 ALA A N 1
ATOM 1076 C CA . ALA A 1 134 ? 7.727 6.688 -23.955 1.00 51.25 134 ALA A CA 1
ATOM 1077 C C . ALA A 1 134 ? 7.039 7.752 -23.101 1.00 51.25 134 ALA A C 1
ATOM 1079 O O . ALA A 1 134 ? 7.682 8.208 -22.128 1.00 51.25 134 ALA A O 1
#

Sequence (134 aa):
MLDSSFLQIGSKPQFFIDDLVIESAQDMTRRHHKPQKVGDAPMIHRDQPWEKTIYISCNTWNVVHDPQDGLFKCWYENWMLDSAHDMPHQFRESDGKIIVDVHGEACSGVCYAQSADGVTWEKPEMDIVQIDGA

Radius of gyration: 22.16 Å; chains: 1; bounding box: 53×31×60 Å